Protein AF-A0AA36DFF9-F1 (afdb_monomer_lite)

Secondary structure (DSSP, 8-state):
--TTHHHHHHHTTSS-HHHHHHHHHHHHHHHHHHHHS-S-SSS-SPPP-SSS--EEEE--TTS--EEEETTTHHHHHIIIIIIHHHHHHS------HHHHHHHHTTSS--

Radius of gyration: 25.9 Å; chains: 1; bounding box: 39×67×57 Å

Sequence (110 aa):
MYEGDWETAISRNLTDPFDFQLGDWYGETWTNFAKYSRPTLDDSWPAMSKTVSHFNIGKPSDGGMRVVPDYRETDRIVFANAIDQLLKMMPSQPIREQDMKLKGAWGANR

pLDDT: mean 72.92, std 12.7, range [44.09, 95.94]

Organism: NCBI:txid96644

Foldseek 3Di:
DDPPPVVVCVVVVVDPPLVVVQVVLQVQQVVCCVPPVGSDPVCPPPDADPVQHDWDWDCDPVRDIDTHGCVPVVVCCCVVPVVVVVVVPDPPPDPPVVVVVVVVVVPPPD

Structure (mmCIF, N/CA/C/O backbone):
data_AF-A0AA36DFF9-F1
#
_entry.id   AF-A0AA36DFF9-F1
#
loop_
_atom_site.group_PDB
_atom_site.id
_atom_site.type_symbol
_atom_site.label_atom_id
_atom_site.label_alt_id
_atom_site.label_comp_id
_atom_site.label_asym_id
_atom_site.label_entity_id
_atom_site.label_seq_id
_atom_site.pdbx_PDB_ins_code
_atom_site.Cartn_x
_atom_site.Cartn_y
_atom_site.Cartn_z
_atom_site.occupancy
_atom_site.B_iso_or_equiv
_atom_site.auth_seq_id
_atom_site.auth_comp_id
_atom_site.auth_asym_id
_atom_site.auth_atom_id
_atom_site.pdbx_PDB_model_num
ATOM 1 N N . MET A 1 1 ? 6.682 4.852 -22.476 1.00 48.06 1 MET A N 1
ATOM 2 C CA . MET A 1 1 ? 7.715 4.877 -21.421 1.00 48.06 1 MET A CA 1
ATOM 3 C C . MET A 1 1 ? 9.022 4.513 -22.113 1.00 48.06 1 MET A C 1
ATOM 5 O O . MET A 1 1 ? 8.990 3.611 -22.937 1.00 48.06 1 MET A O 1
ATOM 9 N N . TYR A 1 2 ? 10.087 5.298 -21.946 1.00 46.62 2 TYR A N 1
ATOM 10 C CA . TYR A 1 2 ? 11.343 5.135 -22.693 1.00 46.62 2 TYR A CA 1
ATOM 11 C C . TYR A 1 2 ? 12.095 3.890 -22.192 1.00 46.62 2 TYR A C 1
ATOM 13 O O . TYR A 1 2 ? 12.636 3.910 -21.093 1.00 46.62 2 TYR A O 1
ATOM 21 N N . GLU A 1 3 ? 12.157 2.825 -22.994 1.00 54.88 3 GLU A N 1
ATOM 22 C CA . GLU A 1 3 ? 12.837 1.562 -22.642 1.00 54.88 3 GLU A CA 1
ATOM 23 C C . GLU A 1 3 ? 14.374 1.674 -22.520 1.00 54.88 3 GLU A C 1
ATOM 25 O O . GLU A 1 3 ? 15.005 0.729 -22.072 1.00 54.88 3 GLU A O 1
ATOM 30 N N . GLY A 1 4 ? 14.993 2.815 -22.856 1.00 60.50 4 GLY A N 1
ATOM 31 C CA . GLY A 1 4 ? 16.461 2.963 -22.901 1.00 60.50 4 GLY A CA 1
ATOM 32 C C . GLY A 1 4 ? 17.139 3.695 -21.729 1.00 60.50 4 GLY A C 1
ATOM 33 O O . GLY A 1 4 ? 18.368 3.740 -21.677 1.00 60.50 4 GLY A O 1
ATOM 34 N N . ASP A 1 5 ? 16.388 4.302 -20.806 1.00 74.44 5 ASP A N 1
ATOM 35 C CA . ASP A 1 5 ? 16.971 5.196 -19.783 1.00 74.44 5 ASP A CA 1
ATOM 36 C C . ASP A 1 5 ? 17.414 4.444 -18.509 1.00 74.44 5 ASP A C 1
ATOM 38 O O . ASP A 1 5 ? 18.441 4.739 -17.897 1.00 74.44 5 ASP A O 1
ATOM 42 N N . TRP A 1 6 ? 16.688 3.388 -18.140 1.00 74.25 6 TRP A N 1
ATOM 43 C CA . TRP A 1 6 ? 16.887 2.685 -16.871 1.00 74.25 6 TRP A CA 1
ATOM 44 C C . TRP A 1 6 ? 18.102 1.739 -16.882 1.00 74.25 6 TRP A C 1
ATOM 46 O O . TRP A 1 6 ? 18.888 1.747 -15.934 1.00 74.25 6 TRP A O 1
ATOM 56 N N . GLU A 1 7 ? 18.344 1.004 -17.975 1.00 80.94 7 GLU A N 1
ATOM 57 C CA . GLU A 1 7 ? 19.549 0.166 -18.139 1.00 80.94 7 GLU A CA 1
ATOM 58 C C . GLU A 1 7 ? 20.833 1.013 -18.084 1.00 80.94 7 GLU A C 1
ATOM 60 O O . GLU A 1 7 ? 21.862 0.618 -17.522 1.00 80.94 7 GLU A O 1
ATOM 65 N N . THR A 1 8 ? 20.757 2.235 -18.618 1.00 81.38 8 TH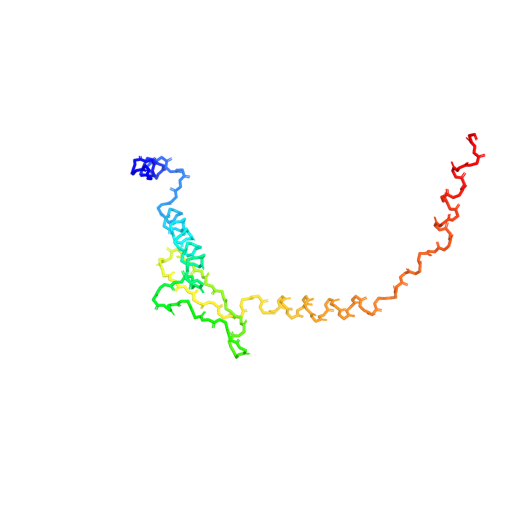R A N 1
ATOM 66 C CA . THR A 1 8 ? 21.841 3.219 -18.554 1.00 81.38 8 THR A CA 1
ATOM 67 C C . THR A 1 8 ? 22.059 3.718 -17.122 1.00 81.38 8 THR A C 1
ATOM 69 O O . THR A 1 8 ? 23.203 3.874 -16.694 1.00 81.38 8 THR A O 1
ATOM 72 N N . ALA A 1 9 ? 20.994 3.942 -16.349 1.00 78.88 9 ALA A N 1
ATOM 73 C CA . ALA A 1 9 ? 21.102 4.333 -14.943 1.00 78.88 9 ALA A CA 1
ATOM 74 C C . ALA A 1 9 ? 21.707 3.218 -14.066 1.00 78.88 9 ALA A C 1
ATOM 76 O O . ALA A 1 9 ? 22.564 3.504 -13.224 1.00 78.88 9 ALA A O 1
ATOM 77 N N . ILE A 1 10 ? 21.339 1.957 -14.320 1.00 78.94 10 ILE A N 1
ATOM 78 C CA . ILE A 1 10 ? 21.898 0.778 -13.634 1.00 78.94 10 ILE A CA 1
ATOM 79 C C . ILE A 1 10 ? 23.380 0.609 -13.971 1.00 78.94 10 ILE A C 1
ATOM 81 O O . ILE A 1 10 ? 24.214 0.505 -13.075 1.00 78.94 10 ILE A O 1
ATOM 85 N N . SER A 1 11 ? 23.740 0.638 -15.258 1.00 81.00 11 SER A N 1
ATOM 86 C CA . SER A 1 11 ? 25.143 0.492 -15.682 1.00 81.00 11 SER A CA 1
ATOM 87 C C . SER A 1 11 ? 26.051 1.621 -15.178 1.00 81.00 11 SER A C 1
ATOM 89 O O . SER A 1 11 ? 27.257 1.423 -15.033 1.00 81.00 11 SER A O 1
ATOM 91 N N . ARG A 1 12 ? 25.483 2.793 -14.863 1.00 84.56 12 ARG A N 1
ATOM 92 C CA . ARG A 1 12 ? 26.179 3.934 -14.241 1.00 84.56 12 ARG A CA 1
ATOM 93 C C . ARG A 1 12 ? 26.159 3.919 -12.712 1.00 84.56 12 ARG A C 1
ATOM 95 O O . ARG A 1 12 ? 26.664 4.861 -12.105 1.00 84.56 12 ARG A O 1
ATOM 102 N N . ASN A 1 13 ? 25.608 2.871 -12.101 1.00 78.44 13 ASN A N 1
ATOM 103 C CA . ASN A 1 13 ? 25.521 2.700 -10.652 1.00 78.44 13 ASN A CA 1
ATOM 104 C C . ASN A 1 13 ? 24.763 3.848 -9.951 1.00 78.44 13 ASN A C 1
ATOM 106 O O . ASN A 1 13 ? 25.084 4.220 -8.822 1.00 78.44 13 ASN A O 1
ATOM 110 N N . LEU A 1 14 ? 23.787 4.444 -10.648 1.00 83.56 14 LEU A N 1
ATOM 111 C CA . LEU A 1 14 ? 22.963 5.546 -10.139 1.00 83.56 14 LEU A CA 1
ATOM 112 C C . LEU A 1 14 ? 21.730 5.047 -9.369 1.00 83.56 14 LEU A C 1
ATOM 114 O O . LEU A 1 14 ? 21.117 5.824 -8.643 1.00 83.56 14 LEU A O 1
ATOM 118 N N . THR A 1 15 ? 21.359 3.776 -9.543 1.00 78.31 15 THR A N 1
ATOM 119 C CA . THR A 1 15 ? 20.203 3.119 -8.916 1.00 78.31 15 THR A CA 1
ATOM 120 C C . THR A 1 15 ? 20.332 1.596 -9.047 1.00 78.31 15 THR A C 1
ATOM 122 O O . THR A 1 15 ? 21.092 1.113 -9.894 1.00 78.31 15 THR A O 1
ATOM 125 N N . ASP A 1 16 ? 19.618 0.845 -8.209 1.00 82.38 16 ASP A N 1
ATOM 126 C CA . ASP A 1 16 ? 19.573 -0.619 -8.244 1.00 82.38 16 ASP A CA 1
ATOM 127 C C . ASP A 1 16 ? 18.425 -1.097 -9.165 1.00 82.38 16 ASP A C 1
ATOM 129 O O . ASP A 1 16 ? 17.343 -0.505 -9.142 1.00 82.38 16 ASP A O 1
ATOM 133 N N . PRO A 1 17 ? 18.590 -2.178 -9.955 1.00 80.19 17 PRO A N 1
ATOM 134 C CA . PRO A 1 17 ? 17.464 -2.894 -10.564 1.00 80.19 17 PRO A CA 1
ATOM 135 C C . PRO A 1 17 ? 16.255 -3.097 -9.630 1.00 80.19 17 PRO A C 1
ATOM 137 O O . PRO A 1 17 ? 15.108 -3.047 -10.083 1.00 80.19 17 PRO A O 1
ATOM 140 N N . PHE A 1 18 ? 16.493 -3.307 -8.333 1.00 82.75 18 PHE A N 1
ATOM 141 C CA . PHE A 1 18 ? 15.441 -3.411 -7.326 1.00 82.75 18 PHE A CA 1
ATOM 142 C C . PHE A 1 18 ? 14.605 -2.129 -7.192 1.00 82.75 18 PHE A C 1
ATOM 144 O O . PHE A 1 18 ? 13.384 -2.225 -7.070 1.00 82.75 18 PHE A O 1
ATOM 151 N N . ASP A 1 19 ? 15.213 -0.942 -7.266 1.00 81.38 19 ASP A N 1
ATOM 152 C CA . ASP A 1 19 ? 14.497 0.336 -7.154 1.00 81.38 19 ASP A CA 1
ATOM 153 C C . ASP A 1 19 ? 13.500 0.520 -8.305 1.00 81.38 19 ASP A C 1
ATOM 155 O O . ASP A 1 19 ? 12.381 0.993 -8.097 1.00 81.38 19 ASP A O 1
ATOM 159 N N . PHE A 1 20 ? 13.872 0.092 -9.516 1.00 80.38 20 PHE A N 1
ATOM 160 C CA . PHE A 1 20 ? 12.970 0.105 -10.669 1.00 80.38 20 PHE A CA 1
ATOM 161 C C . PHE A 1 20 ? 11.805 -0.864 -10.488 1.00 80.38 20 PHE A C 1
ATOM 163 O O . PHE A 1 20 ? 10.651 -0.468 -10.639 1.00 80.38 20 PHE A O 1
ATOM 170 N N . GLN A 1 21 ? 12.085 -2.105 -10.081 1.00 81.38 21 GLN A N 1
ATOM 171 C CA . GLN A 1 21 ? 11.032 -3.085 -9.796 1.00 81.38 21 GLN A CA 1
ATOM 172 C C . GLN A 1 21 ? 10.099 -2.621 -8.672 1.00 81.38 21 GLN A C 1
ATOM 174 O O . GLN A 1 21 ? 8.908 -2.940 -8.671 1.00 81.38 21 GLN A O 1
ATOM 179 N N . LEU A 1 22 ? 10.632 -1.883 -7.699 1.00 83.12 22 LEU A N 1
ATOM 180 C CA . LEU A 1 22 ? 9.855 -1.281 -6.629 1.00 83.12 22 LEU A CA 1
ATOM 181 C C . LEU A 1 22 ? 8.970 -0.145 -7.162 1.00 83.12 22 LEU A C 1
ATOM 183 O O . LEU A 1 22 ? 7.796 -0.073 -6.798 1.00 83.12 22 LEU A O 1
ATOM 187 N N . GLY A 1 23 ? 9.507 0.702 -8.043 1.00 83.31 23 GLY A N 1
ATOM 188 C CA . GLY A 1 23 ? 8.767 1.763 -8.727 1.00 83.31 23 GLY A CA 1
ATOM 189 C C . GLY A 1 23 ? 7.602 1.231 -9.561 1.00 83.31 23 GLY A C 1
ATOM 190 O O . GLY A 1 23 ? 6.475 1.705 -9.398 1.00 83.31 23 GLY A O 1
ATOM 191 N N . ASP A 1 24 ? 7.846 0.206 -10.379 1.00 85.94 24 ASP A N 1
ATOM 192 C CA . ASP A 1 24 ? 6.810 -0.458 -11.181 1.00 85.94 24 ASP A CA 1
ATOM 193 C C . ASP A 1 24 ? 5.726 -1.069 -10.294 1.00 85.94 24 ASP A C 1
ATOM 195 O O . ASP A 1 24 ? 4.536 -0.848 -10.522 1.00 85.94 24 ASP A O 1
ATOM 199 N N . TRP A 1 25 ? 6.129 -1.763 -9.226 1.00 85.69 25 TRP A N 1
ATOM 200 C CA . TRP A 1 25 ? 5.190 -2.352 -8.277 1.00 85.69 25 TRP A CA 1
ATOM 201 C C . TRP A 1 25 ? 4.299 -1.294 -7.614 1.00 85.69 25 TRP A C 1
ATOM 203 O O . TRP A 1 25 ? 3.080 -1.474 -7.549 1.00 85.69 25 TRP A O 1
ATOM 213 N N . TYR A 1 26 ? 4.860 -0.163 -7.167 1.00 87.81 26 TYR A N 1
ATOM 214 C CA . TYR A 1 26 ? 4.059 0.941 -6.628 1.00 87.81 26 TYR A CA 1
ATOM 215 C C . TYR A 1 26 ? 3.134 1.547 -7.689 1.00 87.81 26 TYR A C 1
ATOM 217 O O . TYR A 1 26 ? 1.962 1.803 -7.400 1.00 87.81 26 TYR A O 1
ATOM 225 N N . GLY A 1 27 ? 3.638 1.770 -8.904 1.00 89.81 27 GLY A N 1
ATOM 226 C CA . GLY A 1 27 ? 2.863 2.332 -10.008 1.00 89.81 27 GLY A CA 1
ATOM 227 C C . GLY A 1 27 ? 1.659 1.462 -10.371 1.00 89.81 27 GLY A C 1
ATOM 228 O O . GLY A 1 27 ? 0.534 1.965 -10.470 1.00 89.81 27 GLY A O 1
ATOM 229 N N . GLU A 1 28 ? 1.871 0.152 -10.499 1.00 90.06 28 GLU A N 1
ATOM 230 C CA . GLU A 1 28 ? 0.816 -0.827 -10.759 1.00 90.06 28 GLU A CA 1
ATOM 231 C C . GLU A 1 28 ? -0.191 -0.881 -9.604 1.00 90.06 28 GLU A C 1
ATOM 233 O O . GLU A 1 28 ? -1.398 -0.787 -9.832 1.00 90.06 28 GLU A O 1
ATOM 238 N N . THR A 1 29 ? 0.298 -0.938 -8.363 1.00 89.25 29 THR A N 1
ATOM 239 C CA . THR A 1 29 ? -0.541 -0.999 -7.157 1.00 89.25 29 THR A CA 1
ATOM 240 C C . THR A 1 29 ? -1.508 0.183 -7.075 1.00 89.25 29 THR A C 1
ATOM 242 O O . THR A 1 29 ? -2.717 0.004 -6.897 1.00 89.25 29 THR A O 1
ATOM 245 N N . TRP A 1 30 ? -1.004 1.409 -7.245 1.00 90.12 30 TRP A N 1
ATOM 246 C CA . TRP A 1 30 ? -1.835 2.615 -7.193 1.00 90.12 30 TRP A CA 1
ATOM 247 C C . TRP A 1 30 ? -2.787 2.727 -8.384 1.00 90.12 30 TRP A C 1
ATOM 249 O O . TRP A 1 30 ? -3.929 3.165 -8.219 1.00 90.12 30 TRP A O 1
ATOM 259 N N . THR A 1 31 ? -2.356 2.289 -9.568 1.00 93.94 31 THR A N 1
ATOM 260 C CA . THR A 1 31 ? -3.203 2.254 -10.768 1.00 93.94 31 THR A CA 1
ATOM 261 C C . THR A 1 31 ? -4.368 1.281 -10.592 1.00 93.94 31 THR A C 1
ATOM 263 O O . THR A 1 31 ? -5.521 1.638 -10.853 1.00 93.94 31 THR A O 1
ATOM 266 N N . ASN A 1 32 ? -4.092 0.073 -10.100 1.00 93.69 32 ASN A N 1
ATOM 267 C CA . ASN A 1 32 ? -5.113 -0.932 -9.825 1.00 93.69 32 ASN A CA 1
ATOM 268 C C . ASN A 1 32 ? -6.088 -0.444 -8.754 1.00 93.69 32 ASN A C 1
ATOM 270 O O . ASN A 1 32 ? -7.304 -0.556 -8.931 1.00 93.69 32 ASN A O 1
ATOM 274 N N . PHE A 1 33 ? -5.578 0.186 -7.693 1.00 92.44 33 PHE A N 1
ATOM 275 C CA . PHE A 1 33 ? -6.426 0.747 -6.651 1.00 92.44 33 PHE A CA 1
ATOM 276 C C . PHE A 1 33 ? -7.362 1.833 -7.196 1.00 92.44 33 PHE A C 1
ATOM 278 O O . PHE A 1 33 ? -8.567 1.785 -6.948 1.00 92.44 33 PHE A O 1
ATOM 285 N N . ALA A 1 34 ? -6.844 2.768 -7.995 1.00 93.94 34 ALA A N 1
ATOM 286 C CA . ALA A 1 34 ? -7.650 3.830 -8.593 1.00 93.94 34 ALA A CA 1
ATOM 287 C C . ALA A 1 34 ? -8.726 3.292 -9.551 1.00 93.94 34 ALA A C 1
ATOM 289 O O . ALA A 1 34 ? -9.833 3.826 -9.600 1.00 93.94 34 ALA A O 1
ATOM 290 N N . LYS A 1 35 ? -8.412 2.235 -10.311 1.00 95.94 35 LYS A N 1
ATOM 291 C CA . LYS A 1 35 ? -9.299 1.702 -11.354 1.00 95.94 35 LYS A CA 1
ATOM 292 C C . LYS A 1 35 ? -10.312 0.677 -10.842 1.00 95.94 35 LYS A C 1
ATOM 294 O O . LYS A 1 35 ? -11.439 0.643 -11.328 1.00 95.94 35 LYS A O 1
ATOM 299 N N . TYR A 1 36 ? -9.912 -0.163 -9.893 1.00 93.69 36 TYR A N 1
ATOM 300 C CA . TYR A 1 36 ? -10.682 -1.334 -9.459 1.00 93.69 36 TYR A CA 1
ATOM 301 C C . TYR A 1 36 ? -10.970 -1.350 -7.957 1.00 93.69 36 TYR A C 1
ATOM 303 O O . TYR A 1 36 ? -11.575 -2.301 -7.465 1.00 93.69 36 TYR A O 1
ATOM 311 N N . SER A 1 37 ? -10.523 -0.329 -7.216 1.00 90.25 37 SER A N 1
ATOM 312 C CA . SER A 1 37 ? -10.593 -0.288 -5.747 1.00 90.25 37 SER A CA 1
ATOM 313 C C . SER A 1 37 ? -9.885 -1.469 -5.074 1.00 90.25 37 SER A C 1
ATOM 315 O O . SER A 1 37 ? -10.203 -1.828 -3.941 1.00 90.25 3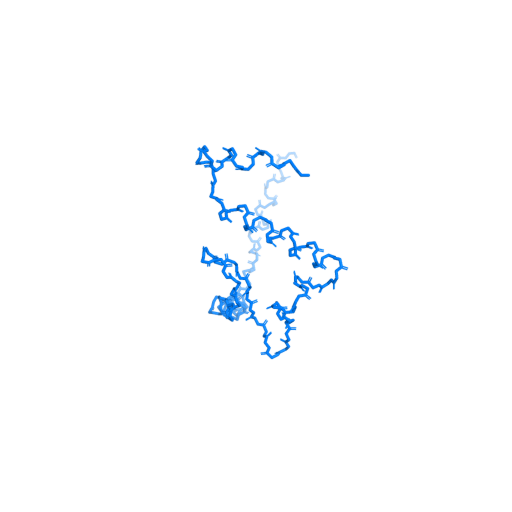7 SER A O 1
ATOM 317 N N . ARG A 1 38 ? -8.919 -2.077 -5.773 1.00 89.62 38 ARG A N 1
ATOM 318 C CA . ARG A 1 38 ? -8.095 -3.183 -5.284 1.00 89.62 38 ARG A CA 1
ATOM 319 C C . ARG A 1 38 ? -6.635 -2.935 -5.658 1.00 89.62 38 ARG A C 1
ATOM 321 O O . ARG A 1 38 ? -6.377 -2.670 -6.826 1.00 89.62 38 ARG A O 1
ATOM 328 N N . PRO A 1 39 ? -5.695 -2.998 -4.705 1.00 88.19 39 PRO A N 1
ATOM 329 C CA . PRO A 1 39 ? -4.279 -2.752 -4.978 1.00 88.19 39 PRO A CA 1
ATOM 330 C C . PRO A 1 39 ? -3.624 -3.872 -5.803 1.00 88.19 39 PRO A C 1
ATOM 332 O O . PRO A 1 39 ? -2.717 -3.600 -6.582 1.00 88.19 39 PRO A O 1
ATOM 335 N N . THR A 1 40 ? -4.112 -5.112 -5.700 1.00 87.31 40 THR A N 1
ATOM 336 C CA . THR A 1 40 ? -3.700 -6.227 -6.566 1.00 87.31 40 THR A CA 1
ATOM 337 C C . THR A 1 40 ? -4.917 -6.866 -7.234 1.00 87.31 40 THR A C 1
ATOM 339 O O . THR A 1 40 ? -6.038 -6.772 -6.728 1.00 87.31 40 THR A O 1
ATOM 342 N N . LEU A 1 41 ? -4.716 -7.478 -8.404 1.00 87.56 41 LEU A N 1
ATOM 343 C CA . LEU A 1 41 ? -5.788 -8.117 -9.186 1.00 87.56 41 LEU A CA 1
ATOM 344 C C . LEU A 1 41 ? -5.958 -9.609 -8.877 1.00 87.56 41 LEU A C 1
ATOM 346 O O . LEU A 1 41 ? -6.955 -10.207 -9.267 1.00 87.56 41 LEU A O 1
ATOM 350 N N . ASP A 1 42 ? -4.982 -10.197 -8.194 1.00 87.50 42 ASP A N 1
ATOM 351 C CA . ASP A 1 42 ? -4.901 -11.611 -7.822 1.00 87.50 42 ASP A CA 1
ATOM 352 C C . ASP A 1 42 ? -5.329 -11.875 -6.366 1.00 87.50 42 ASP A C 1
ATOM 354 O O . ASP A 1 42 ? -5.117 -12.968 -5.849 1.00 87.50 42 ASP A O 1
ATOM 358 N N . ASP A 1 43 ? -5.885 -10.862 -5.691 1.00 79.94 43 ASP A N 1
ATOM 359 C CA . ASP A 1 43 ? -6.292 -10.879 -4.280 1.00 79.94 43 ASP A CA 1
ATOM 360 C C . ASP A 1 43 ? -5.163 -11.243 -3.288 1.00 79.94 43 ASP A C 1
ATOM 362 O O . ASP A 1 43 ? -5.415 -11.528 -2.114 1.00 79.94 43 ASP A O 1
ATOM 366 N N . SER A 1 44 ? -3.899 -11.179 -3.722 1.00 81.44 44 SER A N 1
ATOM 367 C CA . SER A 1 44 ? -2.737 -11.383 -2.850 1.00 81.44 44 SER A CA 1
ATOM 368 C C . SER A 1 44 ? -2.641 -10.316 -1.749 1.00 81.44 44 SER A C 1
ATOM 370 O O . SER A 1 44 ? -2.092 -10.578 -0.675 1.00 81.44 44 SER A O 1
ATOM 372 N N . TRP A 1 45 ? -3.213 -9.128 -1.982 1.00 82.81 45 TRP A N 1
ATOM 373 C CA . TRP A 1 45 ? -3.422 -8.101 -0.969 1.00 82.81 45 TRP A CA 1
ATOM 374 C C . TRP A 1 45 ? -4.834 -8.228 -0.374 1.00 82.81 45 TRP A C 1
ATOM 376 O O . TRP A 1 45 ? -5.801 -7.767 -0.988 1.00 82.81 45 TRP A O 1
ATOM 386 N N . PRO A 1 46 ? -4.988 -8.813 0.832 1.00 78.00 46 PRO A N 1
ATOM 387 C CA . PRO A 1 46 ? -6.305 -9.033 1.417 1.00 78.00 46 PRO A CA 1
ATOM 388 C C . PRO A 1 46 ? -6.996 -7.708 1.753 1.00 78.00 46 PRO A C 1
ATOM 390 O O . PRO A 1 46 ? -6.354 -6.690 1.994 1.00 78.00 46 PRO A O 1
ATOM 393 N N . ALA A 1 47 ? -8.325 -7.703 1.816 1.00 78.62 47 ALA A N 1
ATOM 394 C CA . ALA A 1 47 ? -9.057 -6.544 2.313 1.00 78.62 47 ALA A CA 1
ATOM 395 C C . ALA A 1 47 ? -8.898 -6.414 3.838 1.00 78.62 47 ALA A C 1
ATOM 397 O O . ALA A 1 47 ? -8.934 -7.408 4.568 1.00 78.62 47 ALA A O 1
ATOM 398 N N . MET A 1 48 ? -8.789 -5.178 4.334 1.00 73.31 48 MET A N 1
ATOM 399 C CA . MET A 1 48 ? -8.902 -4.924 5.771 1.00 73.31 48 MET A CA 1
ATOM 400 C C . MET A 1 48 ? -10.293 -5.326 6.261 1.00 73.31 48 MET A C 1
ATOM 402 O O . MET A 1 48 ? -11.309 -5.000 5.644 1.00 73.31 48 MET A O 1
ATOM 406 N N . SER A 1 49 ? -10.340 -6.027 7.390 1.00 69.81 49 SER A N 1
ATOM 407 C CA . SER A 1 49 ? -11.588 -6.453 8.020 1.00 69.81 49 SER A CA 1
ATOM 408 C C . SER A 1 49 ? -11.585 -6.084 9.499 1.00 69.81 49 SER A C 1
ATOM 410 O O . SER A 1 49 ? -10.553 -5.753 10.076 1.00 69.81 49 SER A O 1
ATOM 412 N N . LYS A 1 50 ? -12.751 -6.149 10.149 1.00 59.16 50 LYS A N 1
ATOM 413 C CA . LYS A 1 50 ? -12.850 -5.885 11.595 1.00 59.16 50 LYS A CA 1
ATOM 414 C C . LYS A 1 50 ? -12.034 -6.878 12.439 1.00 59.16 50 LYS A C 1
ATOM 416 O O . LYS A 1 50 ? -11.687 -6.554 13.567 1.00 59.16 50 LYS A O 1
ATOM 421 N N . THR A 1 51 ? -11.746 -8.064 11.902 1.00 58.00 51 THR A N 1
ATOM 422 C CA . THR A 1 51 ? -10.969 -9.132 12.548 1.00 58.00 51 THR A CA 1
ATOM 423 C C . THR A 1 51 ? -9.487 -9.095 12.183 1.00 58.00 51 THR A C 1
ATOM 425 O O . THR A 1 51 ? -8.657 -9.393 13.032 1.00 58.00 51 THR A O 1
ATOM 428 N N . VAL A 1 52 ? -9.143 -8.687 10.958 1.00 60.69 52 VAL A N 1
ATOM 429 C CA . VAL A 1 52 ? -7.758 -8.461 10.515 1.00 60.69 52 VAL A CA 1
ATOM 430 C C . VAL A 1 52 ? -7.583 -6.964 10.317 1.0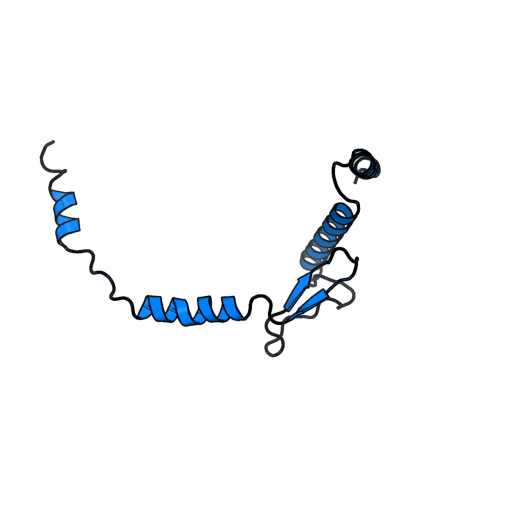0 60.69 52 VAL A C 1
ATOM 432 O O . VAL A 1 52 ? -7.774 -6.426 9.224 1.00 60.69 52 VAL A O 1
ATOM 435 N N . SER A 1 53 ? -7.327 -6.283 11.429 1.00 57.84 53 SER A N 1
ATOM 436 C CA . SER A 1 53 ? -7.458 -4.832 11.505 1.00 57.84 53 SER A CA 1
ATOM 437 C C . SER A 1 53 ? -6.210 -4.093 11.027 1.00 57.84 53 SER A C 1
ATOM 439 O O . SER A 1 53 ? -6.336 -2.962 10.564 1.00 57.84 53 SER A O 1
ATOM 441 N N . HIS A 1 54 ? -5.025 -4.717 11.066 1.00 62.44 54 HIS A N 1
ATOM 442 C CA . HIS A 1 54 ? -3.775 -4.038 10.726 1.00 62.44 54 HIS A CA 1
ATOM 443 C C . HIS A 1 54 ? -2.785 -4.983 10.056 1.00 62.44 54 HIS A C 1
ATOM 445 O O . HIS A 1 54 ? -2.191 -5.847 10.691 1.00 62.44 54 HIS A O 1
ATOM 451 N N . PHE A 1 55 ? -2.559 -4.785 8.767 1.00 61.91 55 PHE A N 1
ATOM 452 C CA . PHE A 1 55 ? -1.420 -5.370 8.083 1.00 61.91 55 PHE A CA 1
ATOM 453 C C . PHE A 1 55 ? -0.864 -4.359 7.097 1.00 61.91 55 PHE A C 1
ATOM 455 O O . PHE A 1 55 ? -1.591 -3.532 6.547 1.00 61.91 55 PHE A O 1
ATOM 462 N N . ASN A 1 56 ? 0.443 -4.417 6.904 1.00 66.19 56 ASN A N 1
ATOM 463 C CA . ASN A 1 56 ? 1.124 -3.668 5.864 1.00 66.19 56 ASN A CA 1
ATOM 464 C C . ASN A 1 56 ? 1.633 -4.646 4.825 1.00 66.19 56 ASN A C 1
ATOM 466 O O . ASN A 1 56 ? 1.986 -5.775 5.158 1.00 66.19 56 ASN A O 1
ATOM 470 N N . ILE A 1 57 ? 1.677 -4.207 3.576 1.00 69.44 57 ILE A N 1
ATOM 471 C CA . ILE A 1 57 ? 2.326 -4.963 2.521 1.00 69.44 57 ILE A CA 1
ATOM 472 C C . ILE A 1 57 ? 3.597 -4.236 2.129 1.00 69.44 57 ILE A C 1
ATOM 474 O O . ILE A 1 57 ? 3.569 -3.051 1.805 1.00 69.44 57 ILE A O 1
ATOM 478 N N . GLY A 1 58 ? 4.710 -4.959 2.187 1.00 68.44 58 GLY A N 1
ATOM 479 C CA . GLY A 1 58 ? 5.986 -4.508 1.653 1.00 68.44 58 GLY A CA 1
ATOM 480 C C . GLY A 1 58 ? 6.439 -5.413 0.517 1.00 68.44 58 GLY A C 1
ATOM 481 O O . GLY A 1 58 ? 6.130 -6.608 0.513 1.00 68.44 58 GLY A O 1
ATOM 482 N N . LYS A 1 59 ? 7.215 -4.845 -0.407 1.00 68.56 59 LYS A N 1
ATOM 483 C CA . LYS A 1 59 ? 8.055 -5.587 -1.349 1.00 68.56 59 LYS A CA 1
ATOM 484 C C . LYS A 1 59 ? 9.495 -5.576 -0.818 1.00 68.56 59 LYS A C 1
ATOM 486 O O . LYS A 1 59 ? 10.229 -4.633 -1.098 1.00 68.56 59 LYS A O 1
ATOM 491 N N . PRO A 1 60 ? 9.887 -6.526 0.045 1.00 65.25 60 PRO A N 1
ATOM 492 C CA . PRO A 1 60 ? 11.281 -6.710 0.436 1.00 65.25 60 PRO A CA 1
ATOM 493 C C . PRO A 1 60 ? 12.214 -6.919 -0.766 1.00 65.25 60 PRO A C 1
ATOM 495 O O . PRO A 1 60 ? 11.801 -7.341 -1.847 1.00 65.25 60 PRO A O 1
ATOM 498 N N . SER A 1 61 ? 13.501 -6.654 -0.540 1.00 67.69 61 SER A N 1
ATOM 499 C CA . SER A 1 61 ? 14.574 -6.800 -1.532 1.00 67.69 61 SER A CA 1
ATOM 500 C C . SER A 1 61 ? 14.806 -8.232 -2.014 1.00 67.69 61 SER A C 1
ATOM 502 O O . SER A 1 61 ? 15.482 -8.438 -3.014 1.00 67.69 61 SER A O 1
ATOM 504 N N . ASP A 1 62 ? 14.213 -9.226 -1.351 1.00 69.25 62 ASP A N 1
ATOM 505 C CA . ASP A 1 62 ? 14.216 -10.625 -1.786 1.00 69.25 62 ASP A CA 1
ATOM 506 C C . ASP A 1 62 ? 13.143 -10.938 -2.849 1.00 69.25 62 ASP A C 1
ATOM 508 O O . ASP A 1 62 ? 12.973 -12.091 -3.244 1.00 69.25 62 ASP A O 1
ATOM 512 N N . GLY A 1 63 ? 12.426 -9.917 -3.333 1.00 61.50 63 GLY A N 1
ATOM 513 C CA . GLY A 1 63 ? 11.556 -9.984 -4.508 1.00 61.50 63 GLY A CA 1
ATOM 514 C C . GLY A 1 63 ? 10.116 -10.410 -4.224 1.00 61.50 63 GLY A C 1
ATOM 515 O O . GLY A 1 63 ? 9.245 -10.180 -5.071 1.00 61.50 63 GLY A O 1
ATOM 516 N N . GLY A 1 64 ? 9.838 -10.959 -3.040 1.00 66.00 64 GLY A N 1
ATOM 517 C CA . GLY A 1 64 ? 8.498 -11.379 -2.631 1.00 66.00 64 GLY A CA 1
ATOM 518 C C . GLY A 1 64 ? 7.627 -10.226 -2.133 1.00 66.00 64 GLY A C 1
ATOM 519 O O . GLY A 1 64 ? 8.123 -9.185 -1.717 1.00 66.00 64 GLY A O 1
ATOM 520 N N . MET A 1 65 ? 6.310 -10.421 -2.136 1.00 70.81 65 MET A N 1
ATOM 521 C CA . MET A 1 65 ? 5.381 -9.573 -1.391 1.00 70.81 65 MET A CA 1
ATOM 522 C C . MET A 1 65 ? 5.194 -10.160 0.010 1.00 70.81 65 MET A C 1
ATOM 524 O O . MET A 1 65 ? 4.976 -11.364 0.151 1.00 70.81 65 MET A O 1
ATOM 528 N N . ARG A 1 66 ? 5.268 -9.331 1.056 1.00 71.44 66 ARG A N 1
ATOM 529 C CA . ARG A 1 66 ? 5.058 -9.782 2.438 1.00 71.44 66 ARG A CA 1
ATOM 530 C C . ARG A 1 66 ? 3.953 -8.992 3.110 1.00 71.44 66 ARG A C 1
ATOM 532 O O . ARG A 1 66 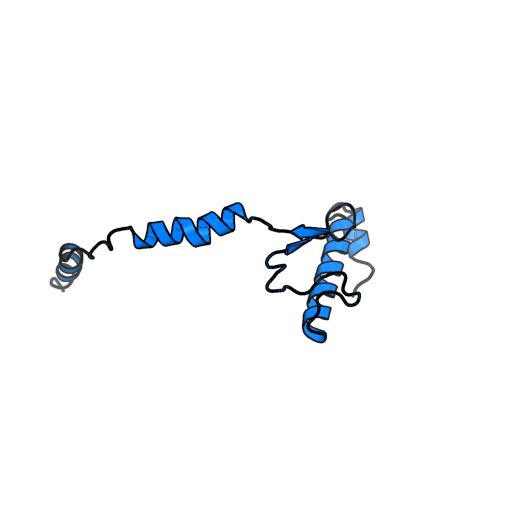? 4.033 -7.771 3.205 1.00 71.44 66 ARG A O 1
ATOM 539 N N . VAL A 1 67 ? 2.972 -9.720 3.633 1.00 72.69 67 VAL A N 1
ATOM 540 C CA . VAL A 1 67 ? 1.978 -9.197 4.568 1.00 72.69 67 VAL A CA 1
ATOM 541 C C . VAL A 1 67 ? 2.603 -9.208 5.961 1.00 72.69 67 VAL A C 1
ATOM 543 O O . VAL A 1 67 ? 2.945 -10.264 6.488 1.00 72.69 67 VAL A O 1
ATOM 546 N N . VAL A 1 68 ? 2.776 -8.029 6.545 1.00 72.69 68 VAL A N 1
ATOM 547 C CA . VAL A 1 68 ? 3.278 -7.836 7.905 1.00 72.69 68 VAL A CA 1
ATOM 548 C C . VAL A 1 68 ? 2.086 -7.502 8.799 1.00 72.69 68 VAL A C 1
ATOM 550 O O . VAL A 1 68 ? 1.577 -6.378 8.709 1.00 72.69 68 VAL A O 1
ATOM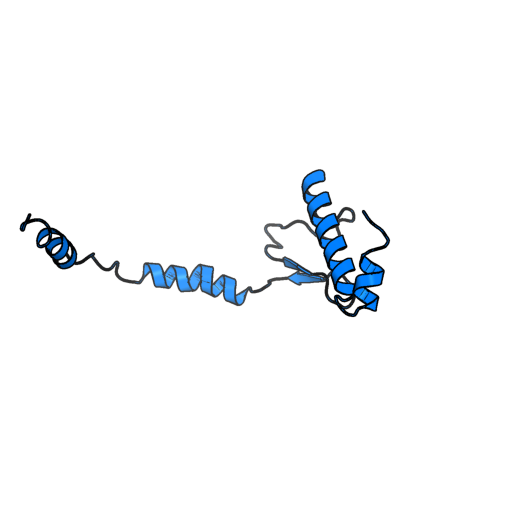 553 N N . PRO A 1 69 ? 1.605 -8.446 9.626 1.00 69.06 69 PRO A N 1
ATOM 554 C CA . PRO A 1 69 ? 0.559 -8.155 10.598 1.00 69.06 69 PRO A CA 1
ATOM 555 C C . PRO A 1 69 ? 1.077 -7.180 11.660 1.00 69.06 69 PRO A C 1
ATOM 557 O O . PRO A 1 69 ? 2.272 -7.147 11.956 1.00 69.06 69 PRO A O 1
ATOM 560 N N . ASP A 1 70 ? 0.172 -6.367 12.203 1.00 71.38 70 ASP A N 1
ATOM 561 C CA . ASP A 1 70 ? 0.385 -5.596 13.433 1.00 71.38 70 ASP A CA 1
ATOM 562 C C . ASP A 1 70 ? 1.614 -4.672 13.399 1.00 71.38 70 ASP A C 1
ATOM 564 O O . ASP A 1 70 ? 2.299 -4.406 14.389 1.00 71.38 70 ASP A O 1
ATOM 568 N N . TYR A 1 71 ? 1.884 -4.118 12.215 1.00 70.56 71 TYR A N 1
ATOM 569 C CA . TYR A 1 71 ? 2.967 -3.166 12.016 1.00 70.56 71 TYR A CA 1
ATOM 570 C C . TYR A 1 71 ? 2.859 -1.994 12.998 1.00 70.56 71 TYR A C 1
ATOM 572 O O . TYR A 1 71 ? 1.858 -1.267 13.032 1.00 70.56 71 TYR A O 1
ATOM 580 N N . ARG A 1 72 ? 3.929 -1.810 13.778 1.00 74.81 72 ARG A N 1
ATOM 581 C CA . ARG A 1 72 ? 4.039 -0.785 14.822 1.00 74.81 72 ARG A CA 1
ATOM 582 C C . ARG A 1 72 ? 2.897 -0.838 15.845 1.00 74.81 72 ARG A C 1
ATOM 584 O O . ARG A 1 72 ? 2.487 0.205 16.348 1.00 74.81 72 ARG A O 1
ATOM 591 N N . GLU A 1 73 ? 2.384 -2.026 16.167 1.00 77.69 73 GLU A N 1
ATOM 592 C CA . GLU A 1 73 ? 1.315 -2.205 17.160 1.00 77.69 73 GLU A CA 1
ATOM 593 C C . GLU A 1 73 ? 1.626 -1.509 18.490 1.00 77.69 73 GLU A C 1
ATOM 595 O O . GLU A 1 73 ? 0.806 -0.728 18.973 1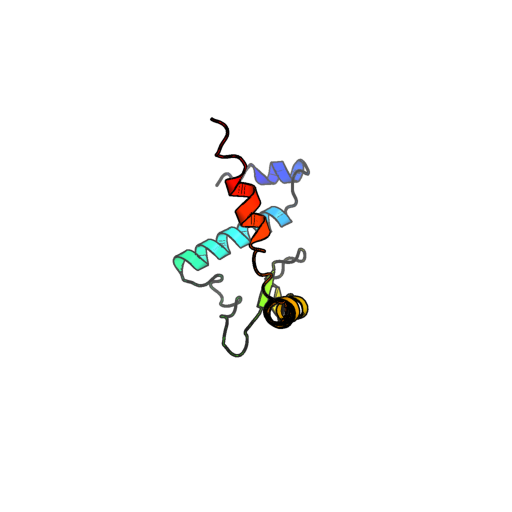.00 77.69 73 GLU A O 1
ATOM 600 N N . THR A 1 74 ? 2.835 -1.698 19.027 1.00 78.06 74 THR A N 1
ATOM 601 C CA . THR A 1 74 ? 3.286 -1.032 20.257 1.00 78.06 74 THR A CA 1
ATOM 602 C C . THR A 1 74 ? 3.171 0.485 20.160 1.00 78.06 74 THR A C 1
ATOM 604 O O . THR A 1 74 ? 2.580 1.116 21.035 1.00 78.06 74 THR A O 1
ATOM 607 N N . ASP A 1 75 ? 3.676 1.082 19.077 1.00 79.38 75 ASP A N 1
ATOM 608 C CA . ASP A 1 75 ? 3.597 2.531 18.886 1.00 79.38 75 ASP A CA 1
ATOM 609 C C . ASP A 1 75 ? 2.141 2.976 18.770 1.00 79.38 75 ASP A C 1
ATOM 611 O O . ASP A 1 75 ? 1.739 3.963 19.380 1.00 79.38 75 ASP A O 1
ATOM 615 N N . ARG A 1 76 ? 1.312 2.226 18.042 1.00 76.75 76 ARG A N 1
ATOM 616 C CA . ARG A 1 76 ? -0.111 2.542 17.908 1.00 76.75 76 ARG A CA 1
ATOM 617 C C . ARG A 1 76 ? -0.827 2.523 19.250 1.00 76.75 76 ARG A C 1
ATOM 619 O O . ARG A 1 76 ? -1.605 3.434 19.505 1.00 76.75 76 ARG A O 1
ATOM 626 N N . ILE A 1 77 ? -0.544 1.555 20.117 1.00 79.31 77 ILE A N 1
ATOM 627 C CA . ILE A 1 77 ? -1.110 1.501 21.471 1.00 79.31 77 ILE A CA 1
ATOM 628 C C . ILE A 1 77 ? -0.639 2.704 22.298 1.00 79.31 77 ILE A C 1
ATOM 630 O O . ILE A 1 77 ? -1.458 3.365 22.940 1.00 79.31 77 ILE A O 1
ATOM 634 N N . VAL A 1 78 ? 0.657 3.027 22.265 1.00 78.62 78 VAL A N 1
ATOM 635 C CA . VAL A 1 78 ? 1.224 4.154 23.023 1.00 78.62 78 VAL A CA 1
ATOM 636 C C . VAL A 1 78 ? 0.640 5.490 22.553 1.00 78.62 78 VAL A C 1
ATOM 638 O O . VAL A 1 78 ? 0.175 6.279 23.376 1.00 78.62 78 VAL A O 1
ATOM 641 N N . PHE A 1 79 ? 0.601 5.744 21.246 1.00 76.50 79 PHE A N 1
ATOM 642 C CA . PHE A 1 79 ? 0.093 7.003 20.701 1.00 76.50 79 PHE A CA 1
ATOM 643 C C . PHE A 1 79 ? -1.433 7.120 20.783 1.00 76.50 79 PHE A C 1
ATOM 645 O O . PHE A 1 79 ? -1.927 8.200 21.100 1.00 76.50 79 PHE A O 1
ATOM 652 N N . ALA A 1 80 ? -2.185 6.040 20.544 1.00 75.00 80 ALA A N 1
ATOM 653 C CA . ALA A 1 80 ? -3.647 6.092 20.573 1.00 75.00 80 ALA A CA 1
ATOM 654 C C . ALA A 1 80 ? -4.221 6.100 21.995 1.00 75.00 80 ALA A C 1
ATOM 656 O O . ALA A 1 80 ? -5.242 6.740 22.223 1.00 75.00 80 ALA A O 1
ATOM 657 N N . ASN A 1 81 ? -3.585 5.405 22.946 1.00 77.69 81 ASN A N 1
ATOM 658 C CA . ASN A 1 81 ? -4.128 5.257 24.297 1.00 77.69 81 ASN A CA 1
ATOM 659 C C . ASN A 1 81 ? -3.321 6.028 25.339 1.00 77.69 81 ASN A C 1
ATOM 661 O O . ASN A 1 81 ? -3.895 6.817 26.085 1.00 77.69 81 ASN A O 1
ATOM 665 N N . ALA A 1 82 ? -2.005 5.813 25.416 1.00 74.69 82 ALA A N 1
ATOM 666 C CA . ALA A 1 82 ? -1.209 6.373 26.507 1.00 74.69 82 ALA A CA 1
ATOM 667 C C . ALA A 1 82 ? -1.046 7.894 26.372 1.00 74.69 82 ALA A C 1
ATOM 669 O O . ALA A 1 82 ? -1.288 8.623 27.329 1.00 74.69 82 ALA A O 1
ATOM 670 N N . ILE A 1 83 ? -0.697 8.388 25.181 1.00 73.75 83 ILE A N 1
ATOM 671 C CA . ILE A 1 83 ? -0.522 9.829 24.947 1.00 73.75 83 ILE A CA 1
ATOM 672 C C . ILE A 1 83 ? -1.856 10.568 25.043 1.00 73.75 83 ILE A C 1
ATOM 674 O O . ILE A 1 83 ? -1.918 11.596 25.708 1.00 73.75 83 ILE A O 1
ATOM 678 N N . ASP A 1 84 ? -2.932 10.037 24.465 1.00 73.81 84 ASP A N 1
ATOM 679 C CA . ASP A 1 84 ? -4.262 10.650 24.573 1.00 73.81 84 ASP A CA 1
ATOM 680 C C . ASP A 1 84 ? -4.741 10.750 26.035 1.00 73.81 84 ASP A C 1
ATOM 682 O O . ASP A 1 84 ? -5.226 11.797 26.469 1.00 73.81 84 ASP A O 1
ATOM 686 N N . GLN A 1 85 ? -4.533 9.702 26.840 1.00 79.25 85 GLN A N 1
ATOM 687 C CA . GLN A 1 85 ? -4.843 9.745 28.273 1.00 79.25 85 GLN A CA 1
ATOM 688 C C . GLN A 1 85 ? -3.976 10.761 29.022 1.00 79.25 85 GLN A C 1
ATOM 690 O O . GLN A 1 85 ? -4.500 11.524 29.833 1.00 79.25 85 GLN A O 1
ATOM 695 N N . LEU A 1 86 ? -2.676 10.828 28.723 1.00 77.25 86 LEU A N 1
ATOM 696 C CA . LEU A 1 86 ? -1.777 11.817 29.320 1.00 77.25 86 LEU A CA 1
ATOM 697 C C . LEU A 1 86 ? -2.194 13.251 28.966 1.00 77.25 86 LEU A C 1
ATOM 699 O O . LEU A 1 86 ? -2.241 14.102 29.852 1.00 77.25 86 LEU A O 1
ATOM 703 N N . LEU A 1 87 ? -2.565 13.516 27.708 1.00 76.25 87 LEU A N 1
ATOM 704 C CA . LEU A 1 87 ? -3.072 14.819 27.264 1.00 76.25 87 LEU A CA 1
ATOM 705 C C . LEU A 1 87 ? -4.339 15.231 28.026 1.00 76.25 87 LEU A C 1
ATOM 707 O O . LEU A 1 87 ? -4.478 16.398 28.384 1.00 76.25 87 LEU A O 1
ATOM 711 N N . LYS A 1 88 ? -5.236 14.282 28.314 1.00 77.38 88 LYS A N 1
ATOM 712 C CA . LYS A 1 88 ? -6.473 14.523 29.078 1.00 77.38 88 LYS A CA 1
ATOM 713 C C . LYS A 1 88 ? -6.239 14.735 30.575 1.00 77.38 88 LYS A C 1
ATOM 715 O O . LYS A 1 88 ? -7.034 15.410 31.220 1.00 77.38 88 LYS A O 1
ATOM 720 N N . MET A 1 89 ? -5.180 14.147 31.131 1.00 79.44 89 MET A N 1
ATOM 721 C CA . MET A 1 89 ? -4.801 14.300 32.542 1.00 79.44 89 MET A CA 1
ATOM 722 C C . MET A 1 89 ? -3.987 15.566 32.808 1.00 79.44 89 MET A C 1
ATOM 724 O O . MET A 1 89 ? -3.880 15.993 33.959 1.00 79.44 89 MET A O 1
ATOM 728 N N . MET A 1 90 ? -3.400 16.169 31.772 1.00 74.25 90 MET A N 1
ATOM 729 C CA . MET A 1 90 ? -2.709 17.437 31.939 1.00 74.25 90 MET A CA 1
ATOM 730 C C . MET A 1 90 ? -3.718 18.522 32.321 1.00 74.25 90 MET A C 1
ATOM 732 O O . MET A 1 90 ? -4.730 18.687 31.636 1.00 74.25 90 MET A O 1
ATOM 736 N N . PRO A 1 91 ? -3.457 19.294 33.391 1.00 68.56 91 PRO A N 1
ATOM 737 C CA . PRO A 1 91 ? -4.278 20.452 33.680 1.00 68.56 91 PRO A CA 1
ATOM 738 C C . PRO A 1 91 ? -4.211 21.364 32.458 1.00 68.56 91 PRO A C 1
ATOM 740 O O . PRO A 1 91 ? -3.116 21.739 32.029 1.00 68.56 91 PRO A O 1
ATOM 743 N N . SER A 1 92 ? -5.368 21.710 31.886 1.00 65.25 92 SER A N 1
ATOM 744 C CA . SER A 1 92 ? -5.445 22.788 30.906 1.00 65.25 92 SER A CA 1
ATOM 745 C C . SER A 1 92 ? -4.764 23.979 31.556 1.00 65.25 92 SER A C 1
ATOM 747 O O . SER A 1 92 ? -5.276 24.476 32.560 1.00 65.25 92 SER A O 1
ATOM 749 N N . GLN A 1 93 ? -3.586 24.387 31.076 1.00 60.53 93 GLN A N 1
ATOM 750 C CA . GLN A 1 93 ? -2.989 25.608 31.587 1.00 60.53 93 GLN A CA 1
ATOM 751 C C . GLN A 1 93 ? -4.024 26.698 31.319 1.00 60.53 93 GLN A C 1
ATOM 753 O O . GLN A 1 93 ? -4.332 26.942 30.148 1.00 60.53 93 GLN A O 1
ATOM 758 N N . PRO A 1 94 ? -4.622 27.323 32.350 1.00 56.47 94 PRO A N 1
ATOM 759 C CA . PRO A 1 94 ? -5.359 28.534 32.081 1.00 56.47 94 PRO A CA 1
ATOM 760 C C . PRO A 1 94 ? -4.317 29.478 31.490 1.00 56.47 94 PRO A C 1
ATOM 762 O O . PRO A 1 94 ? -3.268 29.689 32.107 1.00 56.47 94 PRO A O 1
ATOM 765 N N . ILE A 1 95 ? -4.561 29.983 30.277 1.00 60.16 95 ILE A N 1
ATOM 766 C CA . ILE A 1 95 ? -3.830 31.145 29.769 1.00 60.16 95 ILE A CA 1
ATOM 767 C C . ILE A 1 95 ? -3.918 32.156 30.907 1.00 60.16 95 ILE A C 1
ATOM 769 O O . ILE A 1 95 ? -5.018 32.596 31.252 1.00 60.16 95 ILE A O 1
ATOM 773 N N . ARG A 1 96 ? -2.801 32.408 31.596 1.00 58.69 96 ARG A N 1
ATOM 774 C CA . ARG A 1 96 ? -2.834 33.222 32.808 1.00 58.69 96 ARG A CA 1
ATOM 775 C C . ARG A 1 96 ? -3.317 34.592 32.354 1.00 58.69 96 ARG A C 1
ATOM 777 O O . ARG A 1 96 ? -2.782 35.139 31.397 1.00 58.69 96 ARG A O 1
ATOM 784 N N . GLU A 1 97 ? -4.299 35.182 33.030 1.00 53.94 97 GLU A N 1
ATOM 785 C CA . GLU A 1 97 ? -4.765 36.550 32.734 1.00 53.94 97 GLU A CA 1
ATOM 786 C C . GLU A 1 97 ? -3.614 37.580 32.678 1.00 53.94 97 GLU A C 1
ATOM 788 O O . GLU A 1 97 ? -3.736 38.637 32.059 1.00 53.94 97 GLU A O 1
ATOM 793 N N . GLN A 1 98 ? -2.464 37.261 33.282 1.00 53.00 98 GLN A N 1
ATOM 794 C CA . GLN A 1 98 ? -1.222 38.029 33.189 1.00 53.00 98 GLN A CA 1
ATOM 795 C C . GLN A 1 98 ? -0.652 38.111 31.755 1.00 53.00 98 GLN A C 1
ATOM 797 O O . GLN A 1 98 ? -0.122 39.158 31.385 1.00 53.00 98 GLN A O 1
ATOM 802 N N . ASP A 1 99 ? -0.851 37.091 30.916 1.00 54.66 99 ASP A N 1
ATOM 803 C CA . ASP A 1 99 ? -0.408 37.073 29.513 1.00 54.66 99 ASP A CA 1
ATOM 804 C C . ASP A 1 99 ? -1.299 37.951 28.615 1.00 54.66 99 ASP A C 1
ATOM 806 O O . ASP A 1 99 ? -0.843 38.501 27.609 1.00 54.66 99 ASP A O 1
ATOM 810 N N . MET A 1 100 ? -2.565 38.159 29.005 1.00 53.81 100 MET A N 1
ATOM 811 C CA . MET A 1 100 ? -3.463 39.116 28.344 1.00 53.81 100 MET A CA 1
ATOM 812 C C . MET A 1 100 ? -3.150 40.572 28.725 1.00 53.81 100 MET A C 1
ATOM 814 O O . MET A 1 100 ? -3.282 41.462 27.883 1.00 53.81 100 MET A O 1
ATOM 818 N N . LYS A 1 101 ? -2.658 40.836 29.945 1.00 55.16 101 LYS A N 1
ATOM 819 C CA . LYS A 1 101 ? -2.252 42.193 30.367 1.00 55.16 101 LYS A CA 1
ATOM 820 C C . LYS A 1 101 ? -0.977 42.684 29.672 1.00 55.16 101 LYS A C 1
ATOM 822 O O . LYS A 1 101 ? -0.858 43.881 29.413 1.00 55.16 101 LYS A O 1
ATOM 827 N N . LEU A 1 102 ? -0.070 41.783 29.287 1.00 53.53 102 LEU A N 1
ATOM 828 C CA . LEU A 1 102 ? 1.137 42.142 28.531 1.00 53.53 102 LEU A CA 1
ATOM 829 C C . LEU A 1 102 ? 0.836 42.616 27.101 1.00 53.53 102 LEU A C 1
ATOM 831 O O . LEU A 1 102 ? 1.573 43.449 26.584 1.00 53.53 102 LEU A O 1
ATOM 835 N N . LYS A 1 103 ? -0.268 42.182 26.474 1.00 52.94 103 LYS A N 1
ATOM 836 C CA . LYS A 1 103 ? -0.676 42.691 25.148 1.00 52.94 103 LYS A CA 1
ATOM 837 C C . LYS A 1 103 ? -1.367 44.061 25.196 1.00 52.94 103 LYS A C 1
ATOM 839 O O . LYS A 1 103 ? -1.321 44.782 24.206 1.00 52.94 103 LYS A O 1
ATOM 844 N N . GLY A 1 104 ? -1.952 44.449 26.333 1.00 51.03 104 GLY A N 1
ATOM 845 C CA . GLY A 1 104 ? -2.561 45.775 26.520 1.00 51.03 104 GLY A CA 1
ATOM 846 C C . GLY A 1 104 ? -1.553 46.901 26.787 1.00 51.03 104 GLY A C 1
ATOM 847 O O . GLY A 1 104 ? -1.830 48.056 26.478 1.00 51.03 104 GLY A O 1
ATOM 848 N N . ALA A 1 105 ? -0.365 46.582 27.311 1.00 52.41 105 ALA A N 1
ATOM 849 C CA . ALA A 1 105 ? 0.647 47.581 27.670 1.00 52.41 105 ALA A CA 1
ATOM 850 C C . ALA A 1 105 ? 1.464 48.120 26.475 1.00 52.41 105 ALA A C 1
ATOM 852 O O . ALA A 1 105 ? 2.062 49.186 26.582 1.00 52.41 105 ALA A O 1
ATOM 853 N N . TRP A 1 106 ? 1.468 47.432 25.326 1.00 51.00 106 TRP A N 1
ATOM 854 C CA . TRP A 1 106 ? 2.191 47.873 24.119 1.00 51.00 106 TRP A CA 1
ATOM 855 C C . TRP A 1 106 ? 1.343 48.713 23.146 1.00 51.00 106 TRP A C 1
ATOM 857 O O . TRP A 1 106 ? 1.860 49.170 22.130 1.00 51.00 106 TRP A O 1
ATOM 867 N N . GLY A 1 107 ? 0.057 48.937 23.444 1.00 52.47 107 GLY A N 1
ATOM 868 C CA . GLY A 1 107 ? -0.870 49.689 22.586 1.00 52.47 107 GLY A CA 1
ATOM 869 C C . GLY A 1 107 ? -1.165 51.130 23.017 1.00 52.47 107 GLY A C 1
ATOM 870 O O . GLY A 1 107 ? -1.904 51.809 22.318 1.00 52.47 107 GLY A O 1
ATOM 871 N N . ALA A 1 108 ? -0.621 51.605 24.143 1.00 53.50 108 ALA A N 1
ATOM 872 C CA . ALA A 1 108 ? -0.972 52.911 24.723 1.00 53.50 108 ALA A CA 1
ATOM 873 C C . ALA A 1 108 ? 0.107 54.005 24.564 1.00 53.50 108 ALA A C 1
ATOM 875 O O . ALA A 1 108 ? -0.011 55.058 25.175 1.00 53.50 108 ALA A O 1
ATOM 876 N N . ASN A 1 109 ? 1.143 53.775 23.746 1.00 52.53 109 ASN A N 1
ATOM 877 C CA . ASN A 1 109 ? 2.146 54.787 23.380 1.00 52.53 109 ASN A CA 1
ATOM 878 C C . ASN A 1 109 ? 2.285 54.905 21.850 1.00 52.53 109 ASN A C 1
ATOM 880 O O . ASN A 1 109 ? 3.372 54.720 21.294 1.00 52.53 109 ASN A O 1
ATOM 884 N N . ARG A 1 110 ? 1.175 55.191 21.164 1.00 44.09 110 ARG A N 1
ATOM 885 C CA . ARG A 1 110 ? 1.164 55.807 19.832 1.00 44.09 110 ARG A CA 1
ATOM 886 C C . ARG A 1 110 ? 0.060 56.844 19.753 1.00 44.09 110 ARG A C 1
ATOM 888 O O . ARG A 1 110 ? -1.037 56.542 20.267 1.00 44.09 110 ARG A O 1
#